Protein AF-A0A1M6TNH5-F1 (afdb_monomer_lite)

Secondary structure (DSSP, 8-state):
---PPPHHHHHHHHHHHHHH----EEEGGGEEEEEETTEEEEEEE-SS-EEEEE--HHHHHHHHHHTT--HHHHHHHHHH-HHHHHHHHHHHHHH---EEE-

pLDDT: mean 82.28, std 14.36, range [35.5, 97.5]

Organism: Selenomonas ruminantium (NCBI:txid971)

Sequence (102 aa):
MKTGRTLQELGLELQRQRSVRQDYVADSRSLSFRTEEGNSKLALNMGEKMLEFGVNPLAHQQISTRLGIPLKYYQRMQKEATALLDANVNNWLQQTKDRRML

Radius of gyration: 16.17 Å; chains: 1; bounding box: 50×26×39 Å

Foldseek 3Di:
DPPDDDPVSVVVVVVVVVVPDDKDFDQLLQWAWAADPLWIWIWGHPPVDIDIDTQDPVNLVVLCVVLVNPSVVLVCCSHPPRVVNRVSSNVSSNVDGDGDID

Structure (mmCIF, N/CA/C/O backbone):
data_AF-A0A1M6TNH5-F1
#
_entry.id   AF-A0A1M6TNH5-F1
#
loop_
_atom_site.group_PDB
_atom_site.id
_atom_site.type_symbol
_atom_site.label_atom_id
_atom_site.label_alt_id
_atom_site.label_comp_id
_atom_site.label_asym_id
_atom_site.label_entity_id
_atom_site.label_seq_id
_atom_site.pdbx_PDB_ins_code
_atom_site.Cartn_x
_atom_site.Cartn_y
_atom_site.Cartn_z
_atom_site.occupancy
_atom_site.B_iso_or_equiv
_atom_site.auth_seq_id
_atom_site.auth_comp_id
_atom_site.auth_asym_id
_atom_site.auth_atom_id
_atom_site.pdbx_PDB_model_num
ATOM 1 N N . MET A 1 1 ? 30.206 12.183 9.697 1.00 35.50 1 MET A N 1
ATOM 2 C CA . MET A 1 1 ? 29.823 11.929 11.104 1.00 35.50 1 MET A CA 1
ATOM 3 C C . MET A 1 1 ? 28.316 11.724 11.127 1.00 35.50 1 MET A C 1
ATOM 5 O O . MET A 1 1 ? 27.607 12.629 10.713 1.00 35.50 1 MET A O 1
ATOM 9 N N . LYS A 1 2 ? 27.820 10.525 11.462 1.00 43.50 2 LYS A N 1
ATOM 10 C CA . LYS A 1 2 ? 26.370 10.281 11.540 1.00 43.50 2 LYS A CA 1
ATOM 11 C C . LYS A 1 2 ? 25.895 10.801 12.895 1.00 43.50 2 LYS A C 1
ATOM 13 O O . LYS A 1 2 ? 26.100 10.136 13.903 1.00 43.50 2 LYS A O 1
ATOM 18 N N . THR A 1 3 ? 25.336 12.002 12.928 1.00 55.50 3 THR A N 1
ATOM 19 C CA . THR A 1 3 ? 24.637 12.541 14.098 1.00 55.50 3 THR A CA 1
ATOM 20 C C . THR A 1 3 ? 23.374 11.709 14.319 1.00 55.50 3 THR A C 1
ATOM 22 O O . THR A 1 3 ? 22.336 11.936 13.703 1.00 55.50 3 THR A O 1
ATOM 25 N N . GLY A 1 4 ? 23.494 10.657 15.130 1.00 59.19 4 GLY A N 1
ATOM 26 C CA . GLY A 1 4 ? 22.348 9.894 15.613 1.00 59.19 4 GLY A CA 1
ATOM 27 C C . GLY A 1 4 ? 21.525 10.759 16.562 1.00 59.19 4 GLY A C 1
ATOM 28 O O . GLY A 1 4 ? 22.093 11.438 17.414 1.00 59.19 4 GLY A O 1
ATOM 29 N N . ARG A 1 5 ? 20.199 10.746 16.396 1.00 64.69 5 ARG A N 1
ATOM 30 C CA . ARG A 1 5 ? 19.268 11.398 17.326 1.00 64.69 5 ARG A CA 1
ATOM 31 C C . ARG A 1 5 ? 19.418 10.786 18.716 1.00 64.69 5 ARG A C 1
ATOM 33 O O . ARG A 1 5 ? 19.585 9.571 18.842 1.00 64.69 5 ARG A O 1
ATOM 40 N N . THR A 1 6 ? 19.335 11.614 19.747 1.00 78.88 6 THR A N 1
ATOM 41 C CA . THR A 1 6 ? 19.315 11.139 21.132 1.00 78.88 6 THR A CA 1
ATOM 42 C C . THR A 1 6 ? 18.017 10.373 21.411 1.00 78.88 6 THR A C 1
ATOM 44 O O . THR A 1 6 ? 16.994 10.574 20.751 1.00 78.88 6 THR A O 1
ATOM 47 N N . LEU A 1 7 ? 18.028 9.484 22.408 1.00 75.56 7 LEU A N 1
ATOM 48 C CA . LEU A 1 7 ? 16.843 8.706 22.797 1.00 75.56 7 LEU A CA 1
ATOM 49 C C . LEU A 1 7 ? 15.647 9.610 23.160 1.00 75.56 7 LEU A C 1
ATOM 51 O O . LEU A 1 7 ? 14.495 9.264 22.906 1.00 75.56 7 LEU A O 1
ATOM 55 N N . GLN A 1 8 ? 15.930 10.794 23.705 1.00 76.88 8 GLN A N 1
ATOM 56 C CA . GLN A 1 8 ? 14.933 11.791 24.081 1.00 76.88 8 GLN A CA 1
ATOM 57 C C . GLN A 1 8 ? 14.310 12.477 22.855 1.00 76.88 8 GLN A C 1
ATOM 59 O O . GLN A 1 8 ? 13.089 12.608 22.781 1.00 76.88 8 GLN A O 1
ATOM 64 N N . GLU A 1 9 ? 15.119 12.830 21.852 1.00 77.81 9 GLU A N 1
ATOM 65 C CA . GLU A 1 9 ? 14.636 13.346 20.562 1.00 77.81 9 GLU A CA 1
ATOM 66 C C . GLU A 1 9 ? 13.794 12.308 19.808 1.00 77.81 9 GLU A C 1
ATOM 68 O O . GLU A 1 9 ? 12.788 12.653 19.189 1.00 77.81 9 GLU A O 1
ATOM 73 N N . LEU A 1 10 ? 14.166 11.025 19.890 1.00 78.44 10 LEU A N 1
ATOM 74 C CA . LEU A 1 10 ? 13.368 9.934 19.329 1.00 78.44 10 LEU A CA 1
ATOM 75 C C . LEU A 1 10 ? 12.012 9.802 20.038 1.00 78.44 10 LEU A C 1
ATOM 77 O O . LEU A 1 10 ? 10.992 9.629 19.372 1.00 78.44 10 LEU A O 1
ATOM 81 N N . GLY A 1 11 ? 11.987 9.916 21.369 1.00 79.88 11 GLY A N 1
ATOM 82 C CA . GLY A 1 11 ? 10.752 9.891 22.156 1.00 79.88 11 GLY A CA 1
ATOM 83 C C . GLY A 1 11 ? 9.794 11.026 21.787 1.00 79.88 11 GLY A C 1
ATOM 84 O O . GLY A 1 11 ? 8.608 10.781 21.556 1.00 79.88 11 GLY A O 1
ATOM 85 N N . LEU A 1 12 ? 10.315 12.249 21.650 1.00 80.62 12 LEU A N 1
ATOM 86 C CA . LEU A 1 12 ? 9.532 13.413 21.225 1.00 80.62 12 LEU A CA 1
ATOM 87 C C . LEU A 1 12 ? 8.981 13.248 19.803 1.00 80.62 12 LEU A C 1
ATOM 89 O O . LEU A 1 12 ? 7.808 13.537 19.562 1.00 80.62 12 LEU A O 1
ATOM 93 N N . GLU A 1 13 ? 9.783 12.730 18.870 1.00 76.12 13 GLU A N 1
ATOM 94 C CA . GLU A 1 13 ? 9.330 12.492 17.496 1.00 76.12 13 GLU A CA 1
ATOM 95 C C . GLU A 1 13 ? 8.251 11.399 17.427 1.00 76.12 13 GLU A C 1
ATOM 97 O O . GLU A 1 13 ? 7.266 11.558 16.708 1.00 76.12 13 GLU A O 1
ATOM 102 N N . LEU A 1 14 ? 8.362 10.327 18.216 1.00 74.94 14 LEU A N 1
ATOM 103 C CA . LEU A 1 14 ? 7.314 9.304 18.311 1.00 74.94 14 LEU A CA 1
ATOM 104 C C . LEU A 1 14 ? 6.016 9.861 18.905 1.00 74.94 14 LEU A C 1
ATOM 106 O O . LEU A 1 14 ? 4.928 9.521 18.437 1.00 74.94 14 LEU A O 1
ATOM 110 N N . GLN A 1 15 ? 6.109 10.727 19.916 1.00 76.12 15 GLN A N 1
ATOM 111 C CA . GLN A 1 15 ? 4.941 11.368 20.518 1.00 76.12 15 GLN A CA 1
ATOM 112 C C . GLN A 1 15 ? 4.256 12.323 19.534 1.00 76.12 15 GLN A C 1
ATOM 114 O O . GLN A 1 15 ? 3.030 12.299 19.423 1.00 76.12 15 GLN A O 1
ATOM 119 N N . ARG A 1 16 ? 5.036 13.084 18.755 1.00 77.19 16 ARG A N 1
ATOM 120 C CA . ARG A 1 16 ? 4.532 13.920 17.657 1.00 77.19 16 ARG A CA 1
ATOM 121 C C . ARG A 1 16 ? 3.861 13.083 16.564 1.00 77.19 16 ARG A C 1
ATOM 123 O O . ARG A 1 16 ? 2.797 13.443 16.077 1.00 77.19 16 ARG A O 1
ATOM 130 N N . GLN A 1 17 ? 4.453 11.952 16.181 1.00 69.81 17 GLN A N 1
ATOM 131 C CA . GLN A 1 17 ? 3.855 11.050 15.189 1.00 69.81 17 GLN A CA 1
ATOM 132 C C . GLN A 1 17 ? 2.548 10.430 15.693 1.00 69.81 17 GLN A C 1
ATOM 134 O O . GLN A 1 17 ? 1.598 10.300 14.924 1.00 69.81 17 GLN A O 1
ATOM 139 N N . ARG A 1 18 ? 2.470 10.094 16.986 1.00 64.00 18 ARG A N 1
ATOM 140 C CA . ARG A 1 18 ? 1.240 9.595 17.614 1.00 64.00 18 ARG A CA 1
ATOM 141 C C . ARG A 1 18 ? 0.138 10.648 17.677 1.00 64.00 18 ARG A C 1
ATOM 143 O O . ARG A 1 18 ? -1.000 10.305 17.396 1.00 64.00 18 ARG A O 1
ATOM 150 N N . SER A 1 19 ? 0.451 11.897 18.024 1.00 64.56 19 SER A N 1
ATOM 151 C CA . SER A 1 19 ? -0.564 12.953 18.157 1.00 64.56 19 SER A CA 1
ATOM 152 C C . SER A 1 19 ? -1.158 13.408 16.821 1.00 64.56 19 SER A C 1
ATOM 154 O O . SER A 1 19 ? -2.276 13.910 16.793 1.00 64.56 19 SER A O 1
ATOM 156 N N . VAL A 1 20 ? -0.431 13.221 15.716 1.00 63.12 20 VAL A N 1
ATOM 157 C CA . VAL A 1 20 ? -0.905 13.529 14.355 1.00 63.12 20 VAL A CA 1
ATOM 158 C C . VAL A 1 20 ? -1.720 12.377 13.752 1.00 63.12 20 VAL A C 1
ATOM 160 O O . VAL A 1 20 ? -2.442 12.585 12.778 1.00 63.12 20 VAL A O 1
ATOM 163 N N . ARG A 1 21 ? -1.630 11.164 14.313 1.00 55.19 21 ARG A N 1
ATOM 164 C CA . ARG A 1 21 ? -2.352 10.001 13.795 1.00 55.19 21 ARG A CA 1
ATOM 165 C C . ARG A 1 21 ? -3.853 10.194 14.009 1.00 55.19 21 ARG A C 1
ATOM 167 O O . ARG A 1 21 ? -4.322 10.254 15.141 1.00 55.19 21 ARG A O 1
ATOM 174 N N . GLN A 1 22 ? -4.591 10.302 12.912 1.00 60.22 22 GLN A N 1
ATOM 175 C CA . GLN A 1 22 ? -6.048 10.307 12.920 1.00 60.22 22 GLN A CA 1
ATOM 176 C C . GLN A 1 22 ? -6.507 8.929 12.476 1.00 60.22 22 GLN A C 1
ATOM 178 O O . GLN A 1 22 ? -6.153 8.491 11.385 1.00 60.22 22 GLN A O 1
ATOM 183 N N . ASP A 1 23 ? -7.249 8.255 13.347 1.00 60.91 23 ASP A N 1
ATOM 184 C CA . ASP A 1 23 ? -7.752 6.915 13.086 1.00 60.91 23 ASP A CA 1
ATOM 185 C C . ASP A 1 23 ? -9.176 7.019 12.510 1.00 60.91 23 ASP A C 1
ATOM 187 O O . ASP A 1 23 ? -10.064 7.599 13.142 1.00 60.91 23 ASP A O 1
ATOM 191 N N . TYR A 1 24 ? -9.415 6.461 11.322 1.00 61.88 24 TYR A N 1
ATOM 192 C CA . TYR A 1 24 ? -10.714 6.512 10.639 1.00 61.88 24 TYR A CA 1
ATOM 193 C C . TYR A 1 24 ? -11.343 5.123 10.560 1.00 61.88 24 TYR A C 1
ATOM 195 O O . TYR A 1 24 ? -10.794 4.217 9.952 1.00 61.88 24 TYR A O 1
ATOM 203 N N . VAL A 1 25 ? -12.540 4.917 11.112 1.00 61.69 25 VAL A N 1
ATOM 204 C CA . VAL A 1 25 ? -13.263 3.647 10.912 1.00 61.69 25 VAL A CA 1
ATOM 205 C C . VAL A 1 25 ? -14.135 3.766 9.667 1.00 61.69 25 VAL A C 1
ATOM 207 O O . VAL A 1 25 ? -15.148 4.462 9.690 1.00 61.69 25 VAL A O 1
ATOM 210 N N . ALA A 1 26 ? -13.765 3.072 8.589 1.00 63.62 26 ALA A N 1
ATOM 211 C CA . ALA A 1 26 ? -14.530 3.079 7.345 1.00 63.62 26 ALA A CA 1
ATOM 212 C C . ALA A 1 26 ? -14.694 1.678 6.739 1.00 63.62 26 ALA A C 1
ATOM 214 O O . ALA A 1 26 ? -13.940 0.745 7.027 1.00 63.62 26 ALA A O 1
ATOM 215 N N . ASP A 1 27 ? -15.720 1.517 5.901 1.00 72.00 27 ASP A N 1
ATOM 216 C CA . ASP A 1 27 ? -15.882 0.305 5.098 1.00 72.00 27 ASP A CA 1
ATOM 217 C C . ASP A 1 27 ? -14.801 0.286 4.015 1.00 72.00 27 ASP A C 1
ATOM 219 O O . ASP A 1 27 ? -14.595 1.284 3.326 1.00 72.00 27 ASP A O 1
ATOM 223 N N . SER A 1 28 ? -14.130 -0.846 3.822 1.00 71.56 28 SER A N 1
ATOM 224 C CA . SER A 1 28 ? -13.074 -0.974 2.807 1.00 71.56 28 SER A CA 1
ATOM 225 C C . SER A 1 28 ? -13.560 -0.660 1.383 1.00 71.56 28 SER A C 1
ATOM 227 O O . SER A 1 28 ? -12.755 -0.278 0.541 1.00 71.56 28 SER A O 1
ATOM 229 N N . ARG A 1 29 ? -14.874 -0.731 1.122 1.00 76.62 29 ARG A N 1
ATOM 230 C CA . ARG A 1 29 ? -15.504 -0.316 -0.149 1.00 76.62 29 ARG A CA 1
ATOM 231 C C . ARG A 1 29 ? -15.534 1.183 -0.392 1.00 76.62 29 ARG A C 1
ATOM 233 O O . ARG A 1 29 ? -15.732 1.608 -1.523 1.00 76.62 29 ARG A O 1
ATOM 240 N N . SER A 1 30 ? -15.400 1.973 0.664 1.00 83.75 30 SER A N 1
ATOM 241 C CA . SER A 1 30 ? -15.313 3.427 0.551 1.00 83.75 30 SER A CA 1
ATOM 242 C C . SER A 1 30 ? -13.913 3.900 0.157 1.00 83.75 30 SER A C 1
ATOM 244 O O . SER A 1 30 ? -13.718 5.089 -0.083 1.00 83.75 30 SER A O 1
ATOM 246 N N . LEU A 1 31 ? -12.946 2.979 0.074 1.00 88.62 31 LEU A N 1
ATOM 247 C CA . LEU A 1 31 ? -11.585 3.266 -0.347 1.00 88.62 31 LEU A CA 1
ATOM 248 C C . LEU A 1 31 ? -11.417 3.081 -1.852 1.00 88.62 31 LEU A C 1
ATOM 250 O O . LEU A 1 31 ? -11.908 2.120 -2.441 1.00 88.62 31 LEU A O 1
ATOM 254 N N . SER A 1 32 ? -10.638 3.975 -2.445 1.00 91.69 32 SER A N 1
ATOM 255 C CA . SER A 1 32 ? -10.110 3.833 -3.797 1.00 91.69 32 SER A CA 1
ATOM 256 C C . SER A 1 32 ? -8.614 4.116 -3.797 1.00 91.69 32 SER A C 1
ATOM 258 O O . SER A 1 32 ? -8.130 4.996 -3.090 1.00 91.69 32 SER A O 1
ATOM 260 N N . PHE A 1 33 ? -7.871 3.326 -4.555 1.00 94.69 33 PHE A N 1
ATOM 261 C CA . PHE A 1 33 ? -6.426 3.403 -4.683 1.00 94.69 33 PHE A CA 1
ATOM 262 C C . PHE A 1 33 ? -6.067 3.807 -6.111 1.00 94.69 33 PHE A C 1
ATOM 264 O O . PHE A 1 33 ? -6.651 3.286 -7.063 1.00 94.69 33 PHE A O 1
ATOM 271 N N . ARG A 1 34 ? -5.121 4.734 -6.255 1.00 95.75 34 ARG A N 1
ATOM 272 C CA . ARG A 1 34 ? -4.646 5.208 -7.556 1.00 95.75 34 ARG A CA 1
ATOM 273 C C . ARG A 1 34 ? -3.153 5.485 -7.516 1.00 95.75 34 ARG A C 1
ATOM 275 O O . ARG A 1 34 ? -2.673 6.085 -6.553 1.00 95.75 34 ARG A O 1
ATOM 282 N N . THR A 1 35 ? -2.438 5.129 -8.573 1.00 93.81 35 THR A N 1
ATOM 283 C CA . THR A 1 35 ? -1.006 5.396 -8.710 1.00 93.81 35 THR A CA 1
ATOM 284 C C . THR A 1 35 ? -0.720 6.203 -9.970 1.00 93.81 35 THR A C 1
ATOM 286 O O . THR A 1 35 ? -1.004 5.773 -11.085 1.00 93.81 35 THR A O 1
ATOM 289 N N . GLU A 1 36 ? -0.065 7.349 -9.797 1.00 88.19 36 GLU A N 1
ATOM 290 C CA . GLU A 1 36 ? 0.392 8.221 -10.881 1.00 88.19 36 GLU A CA 1
ATOM 291 C C . GLU A 1 36 ? 1.887 8.493 -10.719 1.00 88.19 36 GLU A C 1
ATOM 293 O O . GLU A 1 36 ? 2.338 8.912 -9.655 1.00 88.19 36 GLU A O 1
ATOM 298 N N . GLU A 1 37 ? 2.671 8.206 -11.763 1.00 81.12 37 GLU A N 1
ATOM 299 C CA . GLU A 1 37 ? 4.124 8.462 -11.796 1.00 81.12 37 GLU A CA 1
ATOM 300 C C . GLU A 1 37 ? 4.886 7.904 -10.571 1.00 81.12 37 GLU A C 1
ATOM 302 O O . GLU A 1 37 ? 5.819 8.508 -10.047 1.00 81.12 37 GLU A O 1
ATOM 307 N N . GLY A 1 38 ? 4.465 6.733 -10.073 1.00 77.12 38 GLY A N 1
ATOM 308 C CA . GLY A 1 38 ? 5.049 6.071 -8.898 1.00 77.12 38 GLY A CA 1
ATOM 309 C C . GLY A 1 38 ? 4.534 6.581 -7.546 1.00 77.12 38 GLY A C 1
ATOM 310 O O . GLY A 1 38 ? 4.716 5.899 -6.532 1.00 77.12 38 GLY A O 1
ATOM 311 N N . ASN A 1 39 ? 3.818 7.707 -7.521 1.00 89.88 39 ASN A N 1
ATOM 312 C CA . ASN A 1 39 ? 3.154 8.230 -6.333 1.00 89.88 39 ASN A CA 1
ATOM 313 C C . ASN A 1 39 ? 1.764 7.616 -6.207 1.00 89.88 39 ASN A C 1
ATOM 315 O O . ASN A 1 39 ? 0.919 7.746 -7.089 1.00 89.88 39 ASN A O 1
ATOM 319 N N . SER A 1 40 ? 1.525 6.930 -5.095 1.00 94.25 40 SER A N 1
ATOM 320 C CA . SER A 1 40 ? 0.236 6.294 -4.844 1.00 94.25 40 SER A CA 1
ATOM 321 C C . SER A 1 40 ? -0.585 7.100 -3.857 1.00 94.25 40 SER A C 1
ATOM 323 O O . SER A 1 40 ? -0.060 7.628 -2.876 1.00 94.25 40 SER A O 1
ATOM 325 N N . LYS A 1 41 ? -1.883 7.170 -4.119 1.00 94.88 41 LYS A N 1
ATOM 326 C CA . LYS A 1 41 ? -2.872 7.836 -3.289 1.00 94.88 41 LYS A CA 1
ATOM 327 C C . LYS A 1 41 ? -3.970 6.857 -2.907 1.00 94.88 41 LYS A C 1
ATOM 329 O O . LYS A 1 41 ? -4.370 6.005 -3.700 1.00 94.88 41 LYS A O 1
ATOM 334 N N . LEU A 1 42 ? -4.462 7.011 -1.688 1.00 92.12 42 LEU A N 1
ATOM 335 C CA . LEU A 1 42 ? -5.634 6.325 -1.178 1.00 92.12 42 LEU A CA 1
ATOM 336 C C . LEU A 1 42 ? -6.696 7.383 -0.886 1.00 92.12 42 LEU A C 1
ATOM 338 O O . LEU A 1 42 ? -6.463 8.278 -0.077 1.00 92.12 42 LEU A O 1
ATOM 342 N N . ALA A 1 43 ? -7.838 7.296 -1.553 1.00 91.44 43 ALA A N 1
ATOM 343 C CA . ALA A 1 43 ? -8.963 8.186 -1.335 1.00 91.44 43 ALA A CA 1
ATOM 344 C C . ALA A 1 43 ? -10.062 7.468 -0.549 1.00 91.44 43 ALA A C 1
ATOM 346 O O . ALA A 1 43 ? -10.487 6.373 -0.922 1.00 91.44 43 ALA A O 1
ATOM 347 N N . LEU A 1 44 ? -10.517 8.096 0.531 1.00 89.12 44 LEU A N 1
ATOM 348 C CA . LEU A 1 44 ? -11.629 7.655 1.361 1.00 89.12 44 LEU A CA 1
ATOM 349 C C . LEU A 1 44 ? -12.866 8.497 1.038 1.00 89.12 44 LEU A C 1
ATOM 351 O O . LEU A 1 44 ? -12.859 9.716 1.216 1.00 89.12 44 LEU A O 1
ATOM 355 N N . ASN A 1 45 ? -13.933 7.843 0.588 1.00 85.44 45 ASN A N 1
ATOM 356 C CA . ASN A 1 45 ? -15.209 8.480 0.292 1.00 85.44 45 ASN A CA 1
ATOM 357 C C . ASN A 1 45 ? -16.165 8.376 1.492 1.00 85.44 45 ASN A C 1
ATOM 359 O O . ASN A 1 45 ? -16.668 7.301 1.808 1.00 85.44 45 ASN A O 1
ATOM 363 N N . MET A 1 46 ? -16.450 9.505 2.140 1.00 80.81 46 MET A N 1
ATOM 364 C CA . MET A 1 46 ? -17.397 9.603 3.257 1.00 80.81 46 MET A CA 1
ATOM 365 C C . MET A 1 46 ? -18.755 10.201 2.845 1.00 80.81 46 MET A C 1
ATOM 367 O O . MET A 1 46 ? -19.452 10.792 3.668 1.00 80.81 46 MET A O 1
ATOM 371 N N . GLY A 1 47 ? -19.141 10.079 1.572 1.00 79.06 47 GLY A N 1
ATOM 372 C CA . GLY A 1 47 ? -20.388 10.623 1.032 1.00 79.06 47 GLY A CA 1
ATOM 373 C C . GLY A 1 47 ? -20.260 12.101 0.669 1.00 79.06 47 GLY A C 1
ATOM 374 O O . GLY A 1 47 ? -20.170 12.435 -0.507 1.00 79.06 47 GLY A O 1
ATOM 375 N N . GLU A 1 48 ? -20.215 12.985 1.668 1.00 76.12 48 GLU A N 1
ATOM 376 C CA . GLU A 1 48 ? -20.125 14.442 1.446 1.00 76.12 48 GLU A CA 1
ATOM 377 C C . GLU A 1 48 ? -18.688 14.944 1.262 1.00 76.12 48 GLU A C 1
ATOM 379 O O . GLU A 1 48 ? -18.464 16.044 0.756 1.00 76.12 48 GLU A O 1
ATOM 384 N N . LYS A 1 49 ? -17.697 14.155 1.690 1.00 80.00 49 LYS A N 1
ATOM 385 C CA . LYS A 1 49 ? -16.277 14.512 1.618 1.00 80.00 49 LYS A CA 1
ATOM 386 C C . LYS A 1 49 ? -15.449 13.354 1.086 1.00 80.00 49 LYS A C 1
ATOM 388 O O . LYS A 1 49 ? -15.637 12.204 1.483 1.00 80.00 49 LYS A O 1
ATOM 393 N N . MET A 1 50 ? -14.494 13.699 0.231 1.00 85.06 50 MET A N 1
ATOM 394 C CA . MET A 1 50 ? -13.428 12.811 -0.211 1.00 85.06 50 MET A CA 1
ATOM 395 C C . MET A 1 50 ? -12.128 13.254 0.457 1.00 85.06 50 MET A C 1
ATOM 397 O O . MET A 1 50 ? -11.728 14.410 0.332 1.00 85.06 50 MET A O 1
ATOM 401 N N . LEU A 1 51 ? -11.498 12.345 1.197 1.00 87.94 51 LEU A N 1
ATOM 402 C CA . LEU A 1 51 ? -10.190 12.568 1.808 1.00 87.94 51 LEU A CA 1
ATOM 403 C C . LEU A 1 51 ? -9.141 11.815 0.996 1.00 87.94 51 LEU A C 1
ATOM 405 O O . LEU A 1 51 ? -9.274 10.609 0.815 1.00 87.94 51 LEU A O 1
ATOM 409 N N . GLU A 1 52 ? -8.109 12.509 0.520 1.00 89.88 52 GLU A N 1
ATOM 410 C CA . GLU A 1 52 ? -6.976 11.893 -0.176 1.00 89.88 52 GLU A CA 1
ATOM 411 C C . GLU A 1 52 ? -5.756 11.800 0.740 1.00 89.88 52 GLU A C 1
ATOM 413 O O . GLU A 1 52 ? -5.352 12.780 1.369 1.00 89.88 52 GLU A O 1
ATOM 418 N N . PHE A 1 53 ? -5.121 10.631 0.753 1.00 89.25 53 PHE A N 1
ATOM 419 C CA . PHE A 1 53 ? -3.912 10.361 1.519 1.00 89.25 53 PHE A CA 1
ATOM 420 C C . PHE A 1 53 ? -2.799 9.862 0.602 1.00 89.25 53 PHE A C 1
ATOM 422 O O . PHE A 1 53 ? -3.006 8.961 -0.211 1.00 89.25 53 PHE A O 1
ATOM 429 N N . GLY A 1 54 ? -1.594 10.410 0.758 1.00 91.25 54 GLY A N 1
ATOM 430 C CA . GLY A 1 54 ? -0.401 9.854 0.125 1.00 91.25 54 GLY A CA 1
ATOM 431 C C . GLY A 1 54 ? -0.017 8.518 0.763 1.00 91.25 54 GLY A C 1
ATOM 432 O O . GLY A 1 54 ? 0.008 8.386 1.987 1.00 91.25 54 GLY A O 1
ATOM 433 N N . VAL A 1 55 ? 0.307 7.527 -0.061 1.00 92.62 55 VAL A N 1
ATOM 434 C CA . VAL A 1 55 ? 0.687 6.187 0.394 1.00 92.62 55 VAL A CA 1
ATOM 435 C C . VAL A 1 55 ? 2.204 6.124 0.515 1.00 92.62 55 VAL A C 1
ATOM 437 O O . VAL A 1 55 ? 2.937 6.206 -0.468 1.00 92.62 55 VAL A O 1
ATOM 440 N N . ASN A 1 56 ? 2.686 6.000 1.748 1.00 91.81 56 ASN A N 1
ATOM 441 C CA . ASN A 1 56 ? 4.112 5.867 2.031 1.00 91.81 56 ASN A CA 1
ATOM 442 C C . ASN A 1 56 ? 4.581 4.395 1.894 1.00 91.81 56 ASN A C 1
ATOM 444 O O . ASN A 1 56 ? 3.758 3.483 1.775 1.00 91.81 56 ASN A O 1
ATOM 448 N N . PRO A 1 57 ? 5.900 4.116 1.943 1.00 91.56 57 PRO A N 1
ATOM 449 C CA . PRO A 1 57 ? 6.419 2.752 1.803 1.00 91.56 57 PRO A CA 1
ATOM 450 C C . PRO A 1 57 ?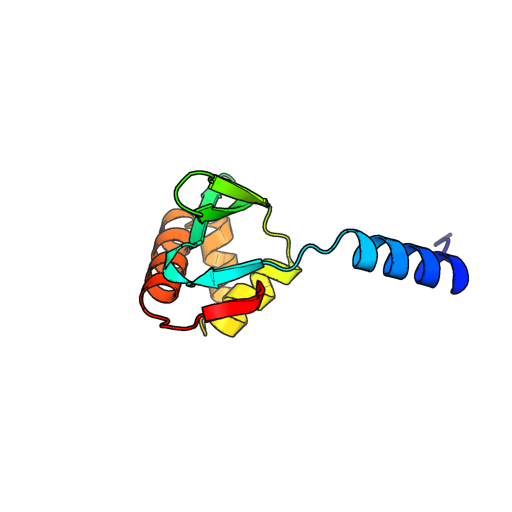 5.871 1.747 2.826 1.00 91.56 57 PRO A C 1
ATOM 452 O O . PRO A 1 57 ? 5.668 0.582 2.489 1.00 91.56 57 PRO A O 1
ATOM 455 N N . LEU A 1 58 ? 5.601 2.185 4.060 1.00 90.50 58 LEU A N 1
ATOM 456 C CA . LEU A 1 58 ? 5.012 1.327 5.090 1.00 90.50 58 LEU A CA 1
ATOM 457 C C . LEU A 1 58 ? 3.558 0.978 4.745 1.00 90.50 58 LEU A C 1
ATOM 459 O O . LEU A 1 58 ? 3.169 -0.186 4.818 1.00 90.50 58 LEU A O 1
ATOM 463 N N . ALA A 1 59 ? 2.776 1.963 4.305 1.00 91.19 59 ALA A N 1
ATOM 464 C CA . ALA A 1 59 ? 1.400 1.769 3.871 1.00 91.19 59 ALA A CA 1
ATOM 465 C C . ALA A 1 59 ? 1.327 0.815 2.668 1.00 91.19 59 ALA A C 1
ATOM 467 O O . ALA A 1 59 ? 0.471 -0.065 2.636 1.00 91.19 59 ALA A O 1
ATOM 468 N N . HIS A 1 60 ? 2.278 0.884 1.732 1.00 94.50 60 HIS A N 1
ATOM 469 C CA .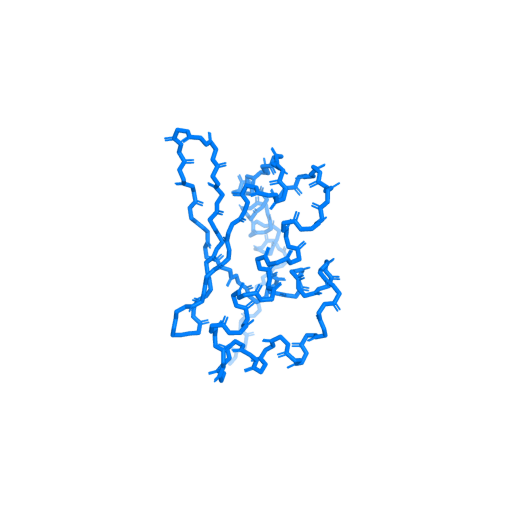 HIS A 1 60 ? 2.390 -0.104 0.654 1.00 94.50 60 HIS A CA 1
ATOM 470 C C . HIS A 1 60 ? 2.577 -1.538 1.169 1.00 94.50 60 HIS A C 1
ATOM 472 O O . HIS A 1 60 ? 1.906 -2.456 0.693 1.00 94.50 60 HIS A O 1
ATOM 478 N N . GLN A 1 61 ? 3.453 -1.746 2.158 1.00 93.81 61 GLN A N 1
ATOM 479 C CA . GLN A 1 61 ? 3.652 -3.063 2.776 1.00 93.81 61 GLN A CA 1
ATOM 480 C C . GLN A 1 61 ? 2.389 -3.558 3.487 1.00 93.81 61 GLN A C 1
ATOM 482 O O . GLN A 1 61 ? 2.033 -4.733 3.371 1.00 93.81 61 GLN A O 1
ATOM 487 N N . GLN A 1 62 ? 1.691 -2.664 4.189 1.00 91.12 62 GLN A N 1
ATOM 488 C CA . GLN A 1 62 ? 0.432 -2.973 4.863 1.00 91.12 62 GLN A CA 1
ATOM 489 C C . GLN A 1 62 ? -0.667 -3.358 3.866 1.00 91.12 62 GLN A C 1
ATOM 491 O O . GLN A 1 62 ? -1.318 -4.382 4.061 1.00 91.12 62 GLN A O 1
ATOM 496 N N . ILE A 1 63 ? -0.833 -2.604 2.774 1.00 92.25 63 ILE A N 1
ATOM 497 C CA . ILE A 1 63 ? -1.793 -2.910 1.701 1.00 92.25 63 ILE A CA 1
ATOM 498 C C . ILE A 1 63 ? -1.466 -4.270 1.075 1.00 92.25 63 ILE A C 1
ATOM 500 O O . ILE A 1 63 ? -2.340 -5.127 0.977 1.00 92.25 63 ILE A O 1
ATOM 504 N N . SER A 1 64 ? -0.203 -4.496 0.704 1.00 94.44 64 SER A N 1
ATOM 505 C CA . SER A 1 64 ? 0.267 -5.767 0.139 1.00 94.44 64 SER A CA 1
ATOM 506 C C . SER A 1 64 ? -0.056 -6.952 1.054 1.00 94.44 64 SER A C 1
ATOM 508 O O . SER A 1 64 ? -0.661 -7.925 0.607 1.00 94.44 64 SER A O 1
ATOM 510 N N . THR A 1 65 ? 0.281 -6.844 2.341 1.00 93.06 65 THR A N 1
ATOM 511 C CA . THR A 1 65 ? 0.049 -7.904 3.334 1.00 93.06 65 THR A CA 1
ATOM 512 C C . THR A 1 65 ? -1.440 -8.162 3.528 1.00 93.06 65 THR A C 1
ATOM 514 O O . THR A 1 65 ? -1.881 -9.308 3.512 1.00 93.06 65 THR A O 1
ATOM 517 N N . ARG A 1 66 ? -2.230 -7.092 3.671 1.00 88.69 66 ARG A N 1
ATOM 518 C CA . ARG A 1 66 ? -3.671 -7.169 3.915 1.00 88.69 66 ARG A CA 1
ATOM 519 C C . ARG A 1 66 ? -4.425 -7.806 2.753 1.00 88.69 66 ARG A C 1
ATOM 521 O O . ARG A 1 66 ? -5.336 -8.590 2.986 1.00 88.69 66 ARG A O 1
ATOM 528 N N . LEU A 1 67 ? -4.065 -7.450 1.524 1.00 91.12 67 LEU A N 1
ATOM 529 C CA . LEU A 1 67 ? -4.728 -7.948 0.318 1.00 91.12 67 LEU A CA 1
ATOM 530 C C . LEU A 1 67 ? -4.127 -9.270 -0.184 1.00 91.12 67 LEU A C 1
ATOM 532 O O . LEU A 1 67 ? -4.548 -9.773 -1.219 1.00 91.12 67 LEU A O 1
ATOM 536 N N . GLY A 1 68 ? -3.121 -9.819 0.508 1.00 92.56 68 GLY A N 1
ATOM 537 C CA . GLY A 1 68 ? -2.444 -11.049 0.095 1.00 92.56 68 GLY A CA 1
ATOM 538 C C . GLY A 1 68 ? -1.681 -10.924 -1.229 1.00 92.56 68 GLY A C 1
ATOM 539 O O . GLY A 1 68 ? -1.408 -11.930 -1.878 1.00 92.56 68 GLY A O 1
ATOM 540 N N . ILE A 1 69 ? -1.328 -9.704 -1.648 1.00 94.56 69 ILE A N 1
ATOM 541 C CA . ILE A 1 69 ? -0.579 -9.454 -2.884 1.00 94.56 69 ILE A CA 1
ATOM 542 C C . ILE A 1 69 ? 0.913 -9.524 -2.546 1.00 94.56 69 ILE A C 1
ATOM 544 O O . ILE A 1 69 ? 1.375 -8.694 -1.763 1.00 94.56 69 ILE A O 1
ATOM 548 N N . PRO A 1 70 ? 1.714 -10.434 -3.131 1.00 97.00 70 PRO A N 1
ATOM 549 C CA . PRO A 1 70 ? 3.142 -10.521 -2.829 1.00 97.00 70 PRO A CA 1
ATOM 550 C C . PRO A 1 70 ? 3.878 -9.194 -3.067 1.00 97.00 70 PRO A C 1
ATOM 552 O O . PRO A 1 70 ? 3.843 -8.651 -4.173 1.00 97.00 70 PRO A O 1
ATOM 555 N N . LEU A 1 71 ? 4.597 -8.693 -2.054 1.00 96.06 71 LEU A N 1
ATOM 556 C CA . LEU A 1 71 ? 5.201 -7.351 -2.073 1.00 96.06 71 LEU A CA 1
ATOM 557 C C . LEU A 1 71 ? 6.133 -7.113 -3.272 1.00 96.06 71 LEU A C 1
ATOM 559 O O . LEU A 1 71 ? 6.104 -6.042 -3.871 1.00 96.06 71 LEU A O 1
ATOM 563 N N . LYS A 1 72 ? 6.929 -8.117 -3.667 1.00 96.56 72 LYS A N 1
ATOM 564 C CA . LYS A 1 72 ? 7.802 -8.012 -4.852 1.00 96.56 72 LYS A CA 1
ATOM 565 C C . LYS A 1 72 ? 7.001 -7.751 -6.129 1.00 96.56 72 LYS A C 1
ATOM 567 O O . LYS A 1 72 ? 7.401 -6.935 -6.953 1.00 96.56 72 LYS A O 1
ATOM 572 N N . TYR A 1 73 ? 5.872 -8.439 -6.288 1.00 97.50 73 TYR A N 1
ATOM 573 C CA . TYR A 1 73 ? 5.013 -8.273 -7.455 1.00 97.50 73 TYR A CA 1
ATOM 574 C C . TYR A 1 73 ? 4.251 -6.946 -7.403 1.00 97.50 73 TYR A C 1
ATOM 576 O O . TYR A 1 73 ? 4.200 -6.234 -8.402 1.00 97.50 73 TYR A O 1
ATOM 584 N N . TYR A 1 74 ? 3.764 -6.562 -6.220 1.00 96.38 74 TYR A N 1
ATOM 585 C CA . TYR A 1 74 ? 3.173 -5.249 -5.960 1.00 96.38 74 TYR A CA 1
ATOM 586 C C . TYR A 1 74 ? 4.105 -4.109 -6.406 1.00 96.38 74 TYR A C 1
ATOM 588 O O . TYR A 1 74 ? 3.708 -3.247 -7.186 1.00 96.38 74 TYR A O 1
ATOM 596 N N . GLN A 1 75 ? 5.368 -4.135 -5.967 1.00 94.94 75 GLN A N 1
ATOM 597 C CA . GLN A 1 75 ? 6.363 -3.110 -6.305 1.00 94.94 75 GLN A CA 1
ATOM 598 C C . GLN A 1 75 ? 6.725 -3.099 -7.793 1.00 94.94 75 GLN A C 1
ATOM 600 O O . GLN A 1 75 ? 6.994 -2.032 -8.342 1.00 94.94 75 GLN A O 1
ATOM 605 N N . ARG A 1 76 ? 6.722 -4.263 -8.459 1.00 95.56 76 ARG A N 1
ATOM 606 C CA . ARG A 1 76 ? 6.899 -4.333 -9.915 1.00 95.56 76 ARG A CA 1
ATOM 607 C C . ARG A 1 76 ? 5.763 -3.606 -10.631 1.00 95.56 76 ARG A C 1
ATOM 609 O O . ARG A 1 76 ? 6.027 -2.744 -11.459 1.00 95.56 76 ARG A O 1
ATOM 616 N N . MET A 1 77 ? 4.511 -3.886 -10.258 1.00 95.62 77 MET A N 1
ATOM 617 C CA . MET A 1 77 ? 3.350 -3.195 -10.832 1.00 95.62 77 MET A CA 1
ATOM 618 C C . MET A 1 77 ? 3.382 -1.691 -10.536 1.00 95.62 77 MET A C 1
ATOM 620 O O . MET A 1 77 ? 3.127 -0.899 -11.431 1.00 95.62 77 MET A O 1
ATOM 624 N N . GLN A 1 78 ? 3.787 -1.280 -9.332 1.00 93.94 78 GLN A N 1
ATOM 625 C CA . GLN A 1 78 ? 3.916 0.141 -8.986 1.00 93.94 78 GLN A CA 1
ATOM 626 C C . GLN A 1 78 ? 4.852 0.916 -9.927 1.00 93.94 78 GLN A C 1
ATOM 628 O O . GLN A 1 78 ? 4.621 2.095 -10.176 1.00 93.94 78 GLN A O 1
ATOM 633 N N . LYS A 1 79 ? 5.916 0.277 -10.425 1.00 93.00 79 LYS A N 1
ATOM 634 C CA . LYS A 1 79 ? 6.914 0.925 -11.290 1.00 93.00 79 LYS A CA 1
ATOM 635 C C . LYS A 1 79 ? 6.600 0.784 -12.774 1.00 93.00 79 LYS A C 1
ATOM 637 O O . LYS A 1 79 ? 6.824 1.716 -13.534 1.00 93.00 79 LYS A O 1
ATOM 642 N N . GLU A 1 80 ? 6.137 -0.393 -13.177 1.00 94.50 80 GLU A N 1
ATOM 643 C CA . GLU A 1 80 ? 6.086 -0.800 -14.585 1.00 94.50 80 GLU A CA 1
ATOM 644 C C . GLU A 1 80 ? 4.653 -0.888 -15.129 1.00 94.50 80 GLU A C 1
ATOM 646 O O . GLU A 1 80 ? 4.457 -0.862 -16.339 1.00 94.50 80 GLU A O 1
ATOM 651 N N . ALA A 1 81 ? 3.6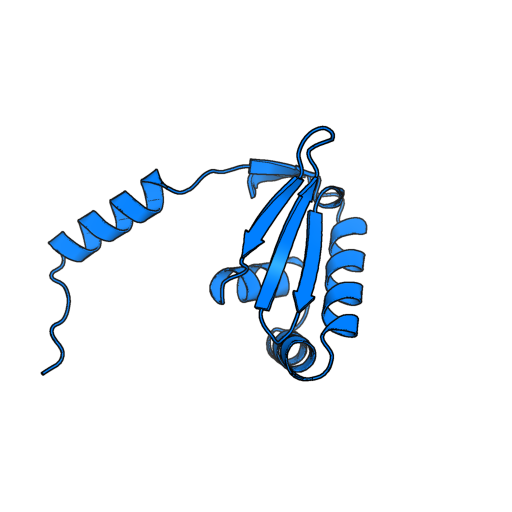44 -1.014 -14.261 1.00 94.75 81 ALA A N 1
ATOM 652 C CA . ALA A 1 81 ? 2.256 -1.257 -14.656 1.00 94.75 81 ALA A CA 1
ATOM 653 C C . ALA A 1 81 ? 1.260 -0.700 -13.620 1.00 94.75 81 ALA A C 1
ATOM 655 O O . ALA A 1 81 ? 0.514 -1.453 -12.986 1.00 94.75 81 ALA A O 1
ATOM 656 N N . 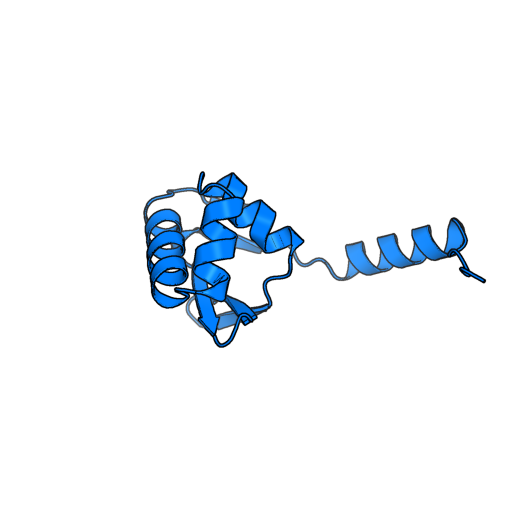THR A 1 82 ? 1.247 0.623 -13.433 1.00 94.75 82 THR A N 1
ATOM 657 C CA . THR A 1 82 ? 0.433 1.293 -12.399 1.00 94.75 82 THR A CA 1
ATOM 658 C C . THR A 1 82 ? -1.061 1.015 -12.552 1.00 94.75 82 THR A C 1
ATOM 660 O O . THR A 1 82 ? -1.725 0.692 -11.575 1.00 94.75 82 THR A O 1
ATOM 663 N N . ALA A 1 83 ? -1.580 1.002 -13.783 1.00 95.19 83 ALA A N 1
ATOM 664 C CA . ALA A 1 83 ? -2.981 0.667 -14.049 1.00 95.19 83 ALA A CA 1
ATOM 665 C C . ALA A 1 83 ? -3.363 -0.749 -13.567 1.00 95.19 83 ALA A C 1
ATOM 667 O O . ALA A 1 83 ? -4.471 -0.966 -13.077 1.00 95.19 83 ALA A O 1
ATOM 668 N N . LEU A 1 84 ? -2.439 -1.715 -13.665 1.00 96.31 84 LEU A N 1
ATOM 669 C CA . LEU A 1 84 ? -2.656 -3.074 -13.163 1.00 96.31 84 LEU A CA 1
ATOM 670 C C . LEU A 1 84 ? -2.633 -3.113 -11.631 1.00 96.31 84 LEU A C 1
ATOM 672 O O . LEU A 1 84 ? -3.422 -3.839 -11.024 1.00 96.31 84 LEU A O 1
ATOM 676 N N . LEU A 1 85 ? -1.746 -2.332 -11.007 1.00 96.50 85 LEU A N 1
ATOM 677 C CA . LEU A 1 85 ? -1.724 -2.185 -9.555 1.00 96.50 85 LEU A CA 1
ATOM 678 C C . LEU A 1 85 ? -3.063 -1.639 -9.047 1.00 96.50 85 LEU A C 1
ATOM 680 O O . LEU A 1 85 ? -3.658 -2.236 -8.149 1.00 96.50 85 LEU A O 1
ATOM 684 N N . ASP A 1 86 ? -3.541 -0.555 -9.655 1.00 96.44 86 ASP A N 1
ATOM 685 C CA . ASP A 1 86 ? -4.785 0.116 -9.283 1.00 96.44 86 ASP A CA 1
ATOM 686 C C . ASP A 1 86 ? -5.978 -0.826 -9.413 1.00 96.44 86 ASP A C 1
ATOM 688 O O . ASP A 1 86 ? -6.758 -0.977 -8.471 1.00 96.44 86 ASP A O 1
ATOM 692 N N . ALA A 1 87 ? -6.098 -1.521 -10.546 1.00 96.25 87 ALA A N 1
ATOM 693 C CA . ALA A 1 87 ? -7.166 -2.490 -10.763 1.00 96.25 87 ALA A CA 1
ATOM 694 C C . ALA A 1 87 ? -7.137 -3.618 -9.718 1.00 96.25 87 ALA A C 1
ATOM 696 O O . ALA A 1 87 ? -8.166 -3.931 -9.117 1.00 96.25 87 ALA A O 1
ATOM 697 N N . ASN A 1 88 ? -5.958 -4.192 -9.451 1.00 95.06 88 ASN A N 1
ATOM 698 C CA . ASN A 1 88 ? -5.808 -5.275 -8.480 1.00 95.06 88 ASN A CA 1
ATOM 699 C C . ASN A 1 88 ? -6.176 -4.825 -7.063 1.00 95.06 88 ASN A C 1
ATOM 701 O O . ASN A 1 88 ? -6.988 -5.475 -6.405 1.00 95.06 88 ASN A O 1
ATOM 705 N N . VAL A 1 89 ? -5.599 -3.717 -6.590 1.00 95.06 89 VAL A N 1
ATOM 706 C CA . VAL A 1 89 ? -5.843 -3.208 -5.234 1.00 95.06 89 VAL A CA 1
ATOM 707 C C . VAL A 1 89 ? -7.320 -2.865 -5.050 1.00 95.06 89 VAL A C 1
ATOM 709 O O . VAL A 1 89 ? -7.931 -3.330 -4.088 1.00 95.06 89 VAL A O 1
ATOM 712 N N . ASN A 1 90 ? -7.919 -2.124 -5.986 1.00 94.62 90 ASN A N 1
ATOM 713 C CA . ASN A 1 90 ? -9.328 -1.738 -5.900 1.00 94.62 90 ASN A CA 1
ATOM 714 C C . ASN A 1 90 ? -10.270 -2.945 -5.932 1.00 94.62 90 ASN A C 1
ATOM 716 O O . ASN A 1 90 ? -11.215 -2.999 -5.144 1.00 94.62 90 ASN A O 1
ATOM 720 N N . ASN A 1 91 ? -9.997 -3.942 -6.778 1.00 94.00 91 ASN A N 1
ATOM 721 C CA . ASN A 1 91 ? -10.791 -5.166 -6.819 1.00 94.00 91 ASN A CA 1
ATOM 722 C C . ASN A 1 91 ? -10.793 -5.881 -5.455 1.00 94.00 91 ASN A C 1
ATOM 724 O O . ASN A 1 91 ? -11.855 -6.212 -4.926 1.00 94.00 91 ASN A O 1
ATOM 728 N N . TRP A 1 92 ? -9.625 -6.059 -4.831 1.00 91.94 92 TRP A N 1
ATOM 729 C CA . TRP A 1 92 ? -9.546 -6.715 -3.522 1.00 91.94 92 TRP A CA 1
ATOM 730 C C . TRP A 1 92 ? -10.163 -5.880 -2.391 1.00 91.94 92 TRP A C 1
ATOM 732 O O . TRP A 1 92 ? -10.816 -6.442 -1.505 1.00 91.94 92 TRP A O 1
ATOM 742 N N . LEU A 1 93 ? -10.030 -4.550 -2.429 1.00 88.81 93 LEU A N 1
ATOM 743 C CA . LEU A 1 93 ? -10.697 -3.652 -1.477 1.00 88.81 93 LEU A CA 1
ATOM 744 C C . LEU A 1 93 ? -12.226 -3.785 -1.541 1.00 88.81 93 LEU A C 1
ATOM 746 O O . LEU A 1 93 ? -12.880 -3.839 -0.499 1.00 88.81 93 LEU A O 1
ATOM 750 N N . GLN A 1 94 ? -12.798 -3.914 -2.742 1.00 85.56 94 GLN A N 1
ATOM 751 C CA . GLN A 1 94 ? -14.245 -4.071 -2.933 1.00 85.56 94 GLN A CA 1
ATOM 752 C C . GLN A 1 94 ? -14.765 -5.446 -2.484 1.00 85.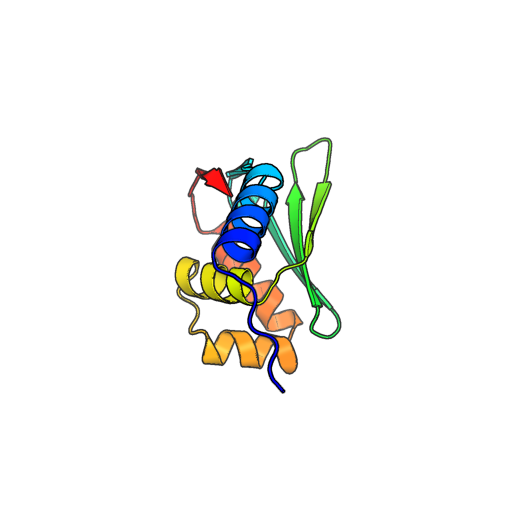56 94 GLN A C 1
ATOM 754 O O . GLN A 1 94 ? -15.862 -5.554 -1.913 1.00 85.56 94 GLN A O 1
ATOM 759 N N . GLN A 1 95 ? -13.983 -6.503 -2.722 1.00 83.31 95 GLN A N 1
ATOM 760 C CA . GLN A 1 95 ? -14.339 -7.873 -2.345 1.00 83.31 95 GLN A CA 1
ATOM 761 C C . GLN A 1 95 ? -14.250 -8.102 -0.828 1.00 83.31 95 GLN A C 1
ATOM 763 O O . GLN A 1 95 ? -15.060 -8.838 -0.260 1.00 83.31 95 GLN A O 1
ATOM 768 N N . THR A 1 96 ? -13.336 -7.416 -0.139 1.00 71.50 96 THR A N 1
ATOM 769 C CA . THR A 1 96 ? -13.148 -7.574 1.309 1.00 71.50 96 THR A CA 1
ATOM 770 C C . THR A 1 96 ? -14.277 -6.877 2.089 1.00 71.50 96 THR A C 1
ATOM 772 O O . TH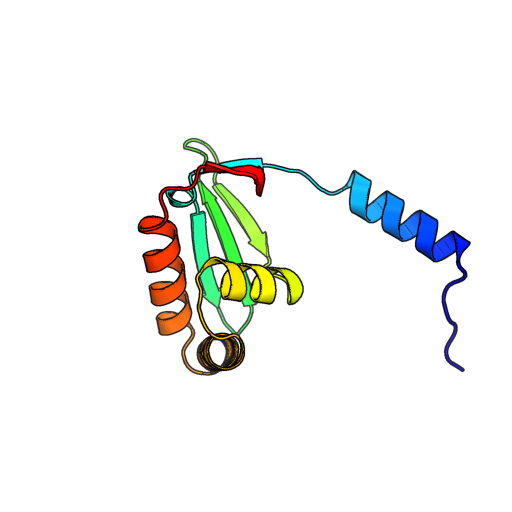R A 1 96 ? -14.318 -5.655 2.214 1.00 71.50 96 THR A O 1
ATOM 775 N N . LYS A 1 97 ? -15.229 -7.644 2.647 1.00 62.03 97 LYS A N 1
ATOM 776 C CA . LYS A 1 97 ? -16.248 -7.152 3.605 1.00 62.03 97 LYS A CA 1
ATOM 777 C C . LYS A 1 97 ? -15.649 -6.980 5.012 1.00 62.03 97 LYS A C 1
ATOM 779 O O . LYS A 1 97 ? -16.070 -7.663 5.933 1.00 62.03 97 LYS A O 1
ATOM 784 N N . ASP A 1 98 ? -14.695 -6.068 5.191 1.00 62.91 98 ASP A N 1
ATOM 785 C CA . ASP A 1 98 ? -14.211 -5.684 6.529 1.00 62.91 98 ASP A CA 1
ATOM 786 C C . ASP A 1 98 ? -14.465 -4.190 6.788 1.00 62.91 98 ASP A C 1
ATOM 788 O O . ASP A 1 98 ? -13.984 -3.332 6.038 1.00 62.91 98 ASP A O 1
ATOM 792 N N . ARG A 1 99 ? -15.198 -3.881 7.869 1.00 54.09 99 ARG A N 1
ATOM 793 C CA . ARG A 1 99 ? -15.249 -2.545 8.490 1.00 54.09 99 ARG A CA 1
ATOM 794 C C . ARG A 1 99 ? -14.209 -2.506 9.598 1.00 54.09 99 ARG A C 1
ATOM 796 O O . ARG A 1 99 ? -14.403 -3.170 10.615 1.00 54.09 99 ARG A O 1
ATOM 803 N N . ARG A 1 100 ? -13.113 -1.770 9.416 1.00 55.94 100 ARG A N 1
ATOM 804 C CA . ARG A 1 100 ? -12.062 -1.644 10.440 1.00 55.94 100 ARG A CA 1
ATOM 805 C C . ARG A 1 100 ? -11.431 -0.254 10.414 1.00 55.94 100 ARG A C 1
ATOM 807 O O . ARG A 1 100 ? -11.582 0.489 9.452 1.00 55.94 100 ARG A O 1
ATOM 814 N N . MET A 1 101 ? -10.768 0.066 11.518 1.00 49.50 101 MET A N 1
ATOM 815 C CA . MET A 1 101 ? -9.976 1.273 11.748 1.00 49.50 101 MET A CA 1
ATOM 816 C C . MET A 1 101 ? -8.826 1.354 10.727 1.00 49.50 101 MET A C 1
ATOM 818 O O . MET A 1 101 ? -8.118 0.363 10.530 1.00 49.50 101 MET A O 1
ATOM 822 N N . LEU A 1 102 ? -8.698 2.500 10.065 1.00 56.06 102 LEU A N 1
ATOM 823 C CA . LEU A 1 102 ? -7.703 2.876 9.059 1.00 56.06 102 LEU A CA 1
ATOM 824 C C . LEU A 1 102 ? -6.790 3.960 9.624 1.00 56.06 102 LEU A C 1
ATOM 826 O O . LEU A 1 102 ? -7.334 4.882 10.276 1.00 56.06 102 LEU A O 1
#